Protein AF-0000000066634484 (afdb_homodimer)

Organism: Homo sapiens (NCBI:txid9606)

pLDDT: mean 89.87, std 11.33, range [45.22, 98.56]

Nearest PDB structures (foldseek):
  7vp4-assembly1_B  TM=8.657E-01  e=7.617E-01  Arabidopsis thaliana
  7vp4-assembly2_E  TM=8.369E-01  e=7.617E-01  Arabidopsis thaliana
  7vp5-assembly1_A  TM=8.203E-01  e=1.174E+00  Arabidopsis thaliana
  7vp4-assembly1_A  TM=8.283E-01  e=1.457E+00  Arabidopsis thaliana
  7vp4-assembly1_B  TM=8.654E-01  e=7.617E-01  Arabidopsis thaliana

Structure (mmCIF, N/CA/C/O backbone):
data_AF-0000000066634484-model_v1
#
loop_
_entity.id
_entity.type
_en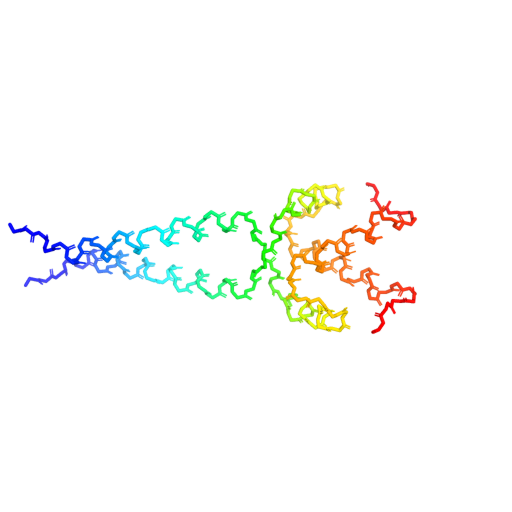tity.pdbx_description
1 polymer 'Zinc finger protein 692'
#
loop_
_atom_site.group_PDB
_atom_site.id
_atom_site.type_symbol
_atom_site.label_atom_id
_atom_site.label_alt_id
_atom_site.label_comp_id
_atom_site.label_asym_id
_atom_site.label_entity_id
_atom_site.label_seq_id
_atom_site.pdbx_PDB_ins_code
_atom_site.Cartn_x
_atom_site.Cartn_y
_atom_site.Cartn_z
_atom_site.occupancy
_atom_site.B_iso_or_equiv
_atom_site.auth_seq_id
_atom_site.auth_comp_id
_atom_site.auth_asym_id
_atom_site.auth_atom_id
_atom_site.pdbx_PDB_model_num
ATOM 1 N N . MET A 1 1 ? -5.004 34.656 27.094 1 45.22 1 MET A N 1
ATOM 2 C CA . MET A 1 1 ? -5.965 34.312 26.047 1 45.22 1 MET A CA 1
ATOM 3 C C . MET A 1 1 ? -6.336 32.844 26.109 1 45.22 1 MET A C 1
ATOM 5 O O . MET A 1 1 ? -5.473 31.984 25.984 1 45.22 1 MET A O 1
ATOM 9 N N . ALA A 1 2 ? -7.41 32.375 26.688 1 60 2 ALA A N 1
ATOM 10 C CA . ALA A 1 2 ? -7.902 31.031 26.922 1 60 2 ALA A CA 1
ATOM 11 C C . ALA A 1 2 ? -8.25 30.344 25.594 1 60 2 ALA A C 1
ATOM 13 O O . ALA A 1 2 ? -9.047 30.875 24.812 1 60 2 ALA A O 1
ATOM 14 N N . SER A 1 3 ? -7.273 29.797 24.969 1 65 3 SER A N 1
ATOM 15 C CA . SER A 1 3 ? -7.684 29.094 23.766 1 65 3 SER A CA 1
ATOM 16 C C . SER A 1 3 ? -9.023 28.391 23.969 1 65 3 SER A C 1
ATOM 18 O O . SER A 1 3 ? -9.242 27.75 25 1 65 3 SER A O 1
ATOM 20 N N . SER A 1 4 ? -10.141 28.953 23.547 1 71.44 4 SER A N 1
ATOM 21 C CA . SER A 1 4 ? -11.516 28.484 23.688 1 71.44 4 SER A CA 1
ATOM 22 C C . SER A 1 4 ? -11.586 26.969 23.594 1 71.44 4 SER A C 1
ATOM 24 O O . SER A 1 4 ? -10.859 26.359 22.797 1 71.44 4 SER A O 1
ATOM 26 N N . PRO A 1 5 ? -12.219 26.359 24.516 1 74.62 5 PRO A N 1
ATOM 27 C CA . PRO A 1 5 ? -12.367 24.906 24.656 1 74.62 5 PRO A CA 1
ATOM 28 C C . PRO A 1 5 ? -12.648 24.219 23.328 1 74.62 5 PRO A C 1
ATOM 30 O O . PRO A 1 5 ? -12.188 23.094 23.109 1 74.62 5 PRO A O 1
ATOM 33 N N . ALA A 1 6 ? -13.461 24.844 22.422 1 83.25 6 ALA A N 1
ATOM 34 C CA . ALA A 1 6 ? -13.844 24.219 21.156 1 83.25 6 ALA A CA 1
ATOM 35 C C . ALA A 1 6 ? -12.648 24.078 20.219 1 83.25 6 ALA A C 1
ATOM 37 O O . ALA A 1 6 ? -12.539 23.109 19.469 1 83.25 6 ALA A O 1
ATOM 38 N N . VAL A 1 7 ? -11.758 25.078 20.297 1 82 7 VAL A N 1
ATOM 39 C CA . VAL A 1 7 ? -10.586 25.062 19.422 1 82 7 VAL A CA 1
ATOM 40 C C . VAL A 1 7 ? -9.656 23.922 19.828 1 82 7 VAL A C 1
ATOM 42 O O . VAL A 1 7 ? -9.102 23.234 18.984 1 82 7 VAL A O 1
ATOM 45 N N . ASP A 1 8 ? -9.648 23.75 21.094 1 85.94 8 ASP A N 1
ATOM 46 C CA . ASP A 1 8 ? -8.758 22.734 21.625 1 85.94 8 ASP A CA 1
ATOM 47 C C . ASP A 1 8 ? -9.234 21.328 21.234 1 85.94 8 ASP A C 1
ATOM 49 O O . ASP A 1 8 ? -8.422 20.484 20.844 1 85.94 8 ASP A O 1
ATOM 53 N N . VAL A 1 9 ? -10.57 21.172 21.297 1 87.31 9 VAL A N 1
ATOM 54 C CA . VAL A 1 9 ? -11.125 19.875 20.969 1 87.31 9 VAL A CA 1
ATOM 55 C C . VAL A 1 9 ? -10.859 19.547 19.5 1 87.31 9 VAL A C 1
ATOM 57 O O . VAL A 1 9 ? -10.484 18.422 19.172 1 87.31 9 VAL A O 1
ATOM 60 N N . SER A 1 10 ? -11.078 20.516 18.688 1 86.75 10 SER A N 1
ATOM 61 C CA . SER A 1 10 ? -10.859 20.328 17.266 1 86.75 10 SER A CA 1
ATOM 62 C C . SER A 1 10 ? -9.398 20 16.969 1 86.75 10 SER A C 1
ATOM 64 O O . SER A 1 10 ? -9.102 19.125 16.141 1 86.75 10 SER A O 1
ATOM 66 N N . CYS A 1 11 ? -8.562 20.75 17.578 1 87.12 11 CYS A N 1
ATOM 67 C CA . CYS A 1 11 ? -7.137 20.531 17.406 1 87.12 11 CYS A CA 1
ATOM 68 C C . CYS A 1 11 ? -6.734 19.125 17.844 1 87.12 11 CYS A C 1
ATOM 70 O O . CYS A 1 11 ? -5.934 18.469 17.172 1 87.12 11 CYS A O 1
ATOM 72 N N . ARG A 1 12 ? -7.258 18.734 18.859 1 88.94 12 ARG A N 1
ATOM 73 C CA . ARG A 1 12 ? -6.934 17.422 19.391 1 88.94 12 ARG A CA 1
ATOM 74 C C . ARG A 1 12 ? -7.434 16.312 18.469 1 88.94 12 ARG A C 1
ATOM 76 O O . ARG A 1 12 ? -6.75 15.305 18.266 1 88.94 12 ARG A O 1
ATOM 83 N N . ARG A 1 13 ? -8.586 16.453 17.984 1 92.44 13 ARG A N 1
ATOM 84 C CA . ARG A 1 13 ? -9.141 15.477 17.062 1 92.44 13 ARG A CA 1
ATOM 85 C C . ARG A 1 13 ? -8.289 15.359 15.805 1 92.44 13 ARG A C 1
ATOM 87 O O . ARG A 1 13 ? -8.039 14.258 15.32 1 92.44 13 ARG A O 1
ATOM 94 N N . ARG A 1 14 ? -7.918 16.484 15.352 1 90.19 14 ARG A N 1
ATOM 95 C CA . ARG A 1 14 ? -7.066 16.5 14.164 1 90.19 14 ARG A CA 1
ATOM 96 C C . ARG A 1 14 ? -5.738 15.805 14.422 1 90.19 14 ARG A C 1
ATOM 98 O O . ARG A 1 14 ? -5.242 15.062 13.578 1 90.19 14 ARG A O 1
ATOM 105 N N . GLU A 1 15 ? -5.199 16.078 15.57 1 90.94 15 GLU A N 1
ATOM 106 C CA . GLU A 1 15 ? -3.924 15.461 15.938 1 90.94 15 GLU A CA 1
ATOM 107 C C . GLU A 1 15 ? -4.055 13.945 16.078 1 90.94 15 GLU A C 1
ATOM 109 O O . GLU A 1 15 ? -3.18 13.203 15.625 1 90.94 15 GLU A O 1
ATOM 114 N N . LYS A 1 16 ? -5.062 13.477 16.656 1 94.56 16 LYS A N 1
ATOM 115 C CA . LYS A 1 16 ? -5.312 12.047 16.797 1 94.56 16 LYS A CA 1
ATOM 116 C C . LYS A 1 16 ? -5.449 11.367 15.438 1 94.56 16 LYS A C 1
ATOM 118 O O . LYS A 1 16 ? -4.949 10.266 15.234 1 94.56 16 LYS A O 1
ATOM 123 N N . ARG A 1 17 ? -6.125 11.992 14.508 1 91.38 17 ARG A N 1
ATOM 124 C CA . ARG A 1 17 ? -6.285 11.461 13.156 1 91.38 17 ARG A CA 1
ATOM 125 C C . ARG A 1 17 ? -4.938 11.359 12.453 1 91.38 17 ARG A C 1
ATOM 127 O O . ARG A 1 17 ? -4.676 10.375 11.75 1 91.38 17 ARG A O 1
ATOM 134 N N . ARG A 1 18 ? -4.172 12.359 12.625 1 88.44 18 ARG A N 1
ATOM 135 C CA . ARG A 1 18 ? -2.842 12.375 12.023 1 88.44 18 ARG A CA 1
ATOM 136 C C . ARG A 1 18 ? -2.002 11.203 12.523 1 88.44 18 ARG A C 1
ATOM 138 O O . ARG A 1 18 ? -1.298 10.562 11.742 1 88.44 18 ARG A O 1
ATOM 145 N N . GLN A 1 19 ? -2.006 10.953 13.773 1 92.69 19 GLN A N 1
ATOM 146 C CA . GLN A 1 19 ? -1.257 9.852 14.375 1 92.69 19 GLN A CA 1
ATOM 147 C C . GLN A 1 19 ? -1.753 8.508 13.867 1 92.69 19 GLN A C 1
ATOM 149 O O . GLN A 1 19 ? -0.955 7.602 13.602 1 92.69 19 GLN A O 1
ATOM 154 N N . LEU A 1 20 ? -3.064 8.328 13.828 1 92 20 LEU A N 1
ATOM 155 C CA . LEU A 1 20 ? -3.658 7.098 13.305 1 92 20 LEU A CA 1
ATOM 156 C C . LEU A 1 20 ? -3.207 6.848 11.867 1 92 20 LEU A C 1
ATOM 158 O O . LEU A 1 20 ? -2.818 5.73 11.523 1 92 20 LEU A O 1
ATOM 162 N N . ASP A 1 21 ? -3.238 7.824 11.047 1 89.56 21 ASP A N 1
ATOM 163 C CA . ASP A 1 21 ? -2.812 7.707 9.656 1 89.56 21 ASP A CA 1
ATOM 164 C C . ASP A 1 21 ? -1.335 7.332 9.562 1 89.56 21 ASP A C 1
ATOM 166 O O . ASP A 1 21 ? -0.947 6.523 8.719 1 89.56 21 ASP A O 1
ATOM 170 N N . ALA A 1 22 ? -0.552 7.965 10.453 1 90.31 22 ALA A N 1
ATOM 171 C CA . ALA A 1 22 ? 0.877 7.668 10.477 1 90.31 22 ALA A CA 1
ATOM 172 C C . ALA A 1 22 ? 1.125 6.199 10.812 1 90.31 22 ALA A C 1
ATOM 174 O O . ALA A 1 22 ? 2.033 5.574 10.258 1 90.31 22 ALA A O 1
ATOM 175 N N . ARG A 1 23 ? 0.386 5.672 11.703 1 91.75 23 ARG A N 1
ATOM 176 C CA . ARG A 1 23 ? 0.518 4.273 12.102 1 91.75 23 ARG A CA 1
ATOM 177 C C . ARG A 1 23 ? 0.07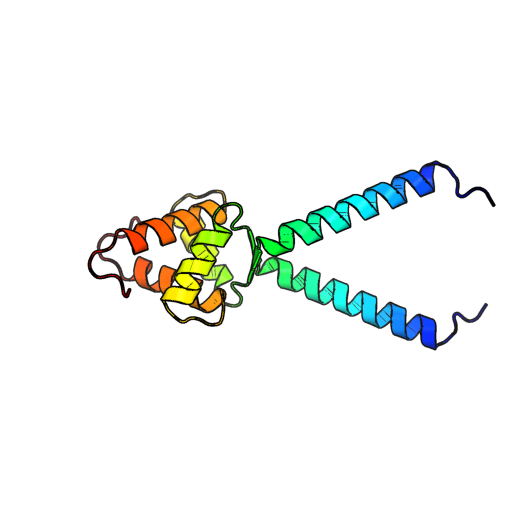6 3.346 10.969 1 91.75 23 ARG A C 1
ATOM 179 O O . ARG A 1 23 ? 0.71 2.318 10.727 1 91.75 23 ARG A O 1
ATOM 186 N N . ARG A 1 24 ? -0.931 3.703 10.328 1 92.38 24 ARG A N 1
ATOM 187 C CA . ARG A 1 24 ? -1.471 2.867 9.258 1 92.38 24 ARG A CA 1
ATOM 188 C C . ARG A 1 24 ? -0.522 2.822 8.062 1 92.38 24 ARG A C 1
ATOM 190 O O . ARG A 1 24 ? -0.478 1.827 7.34 1 92.38 24 ARG A O 1
ATOM 197 N N . SER A 1 25 ? 0.271 3.963 7.945 1 93.5 25 SER A N 1
ATOM 198 C CA . SER A 1 25 ? 1.211 4.055 6.832 1 93.5 25 SER A CA 1
ATOM 199 C C . SER A 1 25 ? 2.209 2.902 6.855 1 93.5 25 SER A C 1
ATOM 201 O O . SER A 1 25 ? 2.705 2.48 5.809 1 93.5 25 SER A O 1
ATOM 203 N N . LYS A 1 26 ? 2.473 2.361 8 1 93.56 26 LYS A N 1
ATOM 204 C CA . LYS A 1 26 ? 3.449 1.288 8.156 1 93.56 26 LYS A CA 1
ATOM 205 C C . LYS A 1 26 ? 2.941 -0.012 7.543 1 93.56 26 LYS A C 1
ATOM 207 O O . LYS A 1 26 ? 3.73 -0.906 7.227 1 93.56 26 LYS A O 1
ATOM 212 N N . CYS A 1 27 ? 1.734 -0.067 7.426 1 96.69 27 CYS A N 1
ATOM 213 C CA . CYS A 1 27 ? 1.131 -1.28 6.887 1 96.69 27 CYS A CA 1
ATOM 214 C C . CYS A 1 27 ? 0.659 -1.064 5.453 1 96.69 27 CYS A C 1
ATOM 216 O O . CYS A 1 27 ? -0.048 -1.905 4.895 1 96.69 27 CYS A O 1
ATOM 218 N N . ARG A 1 28 ? 1.021 -0.001 4.914 1 97.38 28 ARG A N 1
ATOM 219 C CA . ARG A 1 28 ? 0.667 0.292 3.529 1 97.38 28 ARG A CA 1
ATOM 220 C C . ARG A 1 28 ? 1.884 0.173 2.617 1 97.38 28 ARG A C 1
ATOM 222 O O . ARG A 1 28 ? 3.004 0.485 3.023 1 97.38 28 ARG A O 1
ATOM 229 N N . ILE A 1 29 ? 1.681 -0.255 1.389 1 98.12 29 ILE A N 1
ATOM 230 C CA . ILE A 1 29 ? 2.754 -0.372 0.407 1 98.12 29 ILE A CA 1
ATOM 231 C C . ILE A 1 29 ? 2.379 0.391 -0.861 1 98.12 29 ILE A C 1
ATOM 233 O O . ILE A 1 29 ? 1.197 0.516 -1.191 1 98.12 29 ILE A O 1
ATOM 237 N N . ARG A 1 30 ? 3.459 0.948 -1.496 1 97.31 30 ARG A N 1
ATOM 238 C CA . ARG A 1 30 ? 3.266 1.645 -2.764 1 97.31 30 ARG A CA 1
ATOM 239 C C . ARG A 1 30 ? 3.295 0.668 -3.936 1 97.31 30 ARG A C 1
ATOM 241 O O . ARG A 1 30 ? 4.262 -0.08 -4.102 1 97.31 30 ARG A O 1
ATOM 248 N N . LEU A 1 31 ? 2.227 0.699 -4.715 1 98.06 31 LEU A N 1
ATOM 249 C CA . LEU A 1 31 ? 2.158 -0.139 -5.91 1 98.06 31 LEU A CA 1
ATOM 250 C C . LEU A 1 31 ? 2.6 0.638 -7.145 1 98.06 31 LEU A C 1
ATOM 252 O O . LEU A 1 31 ? 2.965 0.042 -8.164 1 98.06 31 LEU A O 1
ATOM 256 N N . GLY A 1 32 ? 2.512 1.95 -7.004 1 94.38 32 GLY A N 1
ATOM 257 C CA . GLY A 1 32 ? 2.936 2.779 -8.125 1 94.38 32 GLY A CA 1
ATOM 258 C C . GLY A 1 32 ? 2.115 2.553 -9.375 1 94.38 32 GLY A C 1
ATOM 259 O O . GLY A 1 32 ? 0.884 2.594 -9.336 1 94.38 32 GLY A O 1
ATOM 260 N N . GLY A 1 33 ? 2.85 2.232 -10.438 1 95.75 33 GLY A N 1
ATOM 261 C CA . GLY A 1 33 ? 2.213 2.084 -11.734 1 95.75 33 GLY A CA 1
ATOM 262 C C . GLY A 1 33 ? 1.402 0.809 -11.859 1 95.75 33 GLY A C 1
ATOM 263 O O . GLY A 1 33 ? 0.665 0.628 -12.828 1 95.75 33 GLY A O 1
ATOM 264 N N . HIS A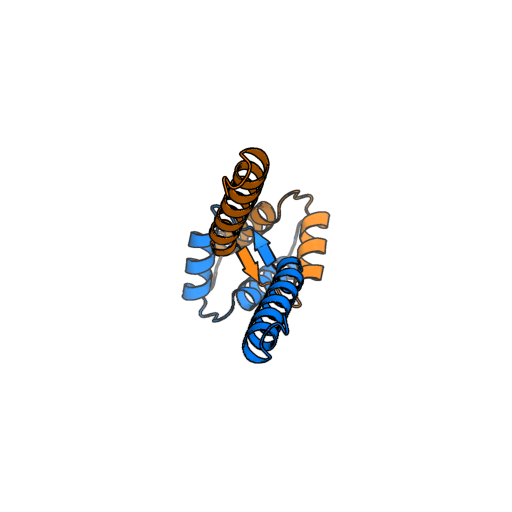 1 34 ? 1.413 0.015 -10.844 1 98.06 34 HIS A N 1
ATOM 265 C CA . HIS A 1 34 ? 0.731 -1.272 -10.922 1 98.06 34 HIS A CA 1
ATOM 266 C C . HIS A 1 34 ? -0.624 -1.223 -10.219 1 98.06 34 HIS A C 1
ATOM 268 O O . HIS A 1 34 ? -1.345 -2.221 -10.188 1 98.06 34 HIS A O 1
ATOM 274 N N . MET A 1 35 ? -1.026 -0.083 -9.719 1 98 35 MET A N 1
ATOM 275 C CA . MET A 1 35 ? -2.246 0.075 -8.938 1 98 35 MET A CA 1
ATOM 276 C C . MET A 1 35 ? -3.479 -0.267 -9.766 1 98 35 MET A C 1
ATOM 278 O O . MET A 1 35 ? -4.387 -0.951 -9.289 1 98 35 MET A O 1
ATOM 282 N N . GLU A 1 36 ? -3.438 0.247 -10.945 1 97.81 36 GLU A N 1
ATOM 283 C CA . GLU A 1 36 ? -4.594 0.012 -11.805 1 97.81 36 GLU A CA 1
ATOM 284 C C . GLU A 1 36 ? -4.789 -1.478 -12.07 1 97.81 36 GLU A C 1
ATOM 286 O O . GLU A 1 36 ? -5.898 -1.997 -11.93 1 97.81 36 GLU A O 1
ATOM 291 N N . GLN A 1 37 ? -3.76 -2.182 -12.492 1 97.69 37 GLN A N 1
ATOM 292 C CA . GLN A 1 37 ? -3.84 -3.617 -12.734 1 97.69 37 GLN A CA 1
ATOM 293 C C . GLN A 1 37 ? -4.23 -4.371 -11.469 1 97.69 37 GLN A C 1
ATOM 295 O O . GLN A 1 37 ? -4.98 -5.348 -11.531 1 97.69 37 GLN A O 1
ATOM 300 N N . TRP A 1 38 ? -3.693 -3.996 -10.422 1 98.19 38 TRP A N 1
ATOM 301 C CA . TRP A 1 38 ? -4.016 -4.586 -9.125 1 98.19 38 TRP A CA 1
ATOM 302 C C . TRP A 1 38 ? -5.504 -4.473 -8.828 1 98.19 38 TRP A C 1
ATOM 304 O O . TRP A 1 38 ? -6.141 -5.445 -8.414 1 98.19 38 TRP A O 1
ATOM 314 N N . CYS A 1 39 ? -6.047 -3.301 -9.047 1 98.19 39 CYS A N 1
ATOM 315 C CA . CYS A 1 39 ? -7.461 -3.062 -8.789 1 98.19 39 CYS A CA 1
ATOM 316 C C . CYS A 1 39 ? -8.336 -3.873 -9.742 1 98.19 39 CYS A C 1
ATOM 318 O O . CYS A 1 39 ? -9.375 -4.398 -9.336 1 98.19 39 CYS A O 1
ATOM 320 N N . LEU A 1 40 ? -7.941 -3.951 -10.93 1 97.31 40 LEU A N 1
ATOM 321 C CA . LEU A 1 40 ? -8.688 -4.738 -11.906 1 97.31 40 LEU A CA 1
ATOM 322 C C . LEU A 1 40 ? -8.734 -6.207 -11.5 1 97.31 40 LEU A C 1
ATOM 324 O O . LEU A 1 40 ? -9.789 -6.84 -11.578 1 97.31 40 LEU A O 1
ATOM 328 N N . LEU A 1 41 ? -7.617 -6.723 -11.07 1 96.81 41 LEU A N 1
ATOM 329 C CA . LEU A 1 41 ? -7.59 -8.117 -10.648 1 96.81 41 LEU A CA 1
ATOM 330 C C . LEU A 1 41 ? -8.422 -8.32 -9.391 1 96.81 41 LEU A C 1
ATOM 332 O O . LEU A 1 41 ? -9.125 -9.328 -9.258 1 96.81 41 LEU A O 1
ATOM 336 N N . LYS A 1 42 ? -8.312 -7.359 -8.484 1 98 42 LYS A N 1
ATOM 337 C CA . LYS A 1 42 ? -9.102 -7.418 -7.258 1 98 42 LYS A CA 1
ATOM 338 C C . LYS A 1 42 ? -10.594 -7.527 -7.57 1 98 42 LYS A C 1
ATOM 340 O O . LYS A 1 42 ? -11.297 -8.344 -6.977 1 98 42 LYS A O 1
ATOM 345 N N . GLU A 1 43 ? -11.023 -6.711 -8.492 1 97.56 43 GLU A N 1
ATOM 346 C CA . GLU A 1 43 ? -12.438 -6.699 -8.867 1 97.56 43 GLU A CA 1
ATOM 347 C C . GLU A 1 43 ? -12.82 -7.98 -9.602 1 97.56 43 GLU A C 1
ATOM 349 O O . GLU A 1 43 ? -13.891 -8.547 -9.344 1 97.56 43 GLU A O 1
ATOM 354 N N . ARG A 1 44 ? -11.984 -8.398 -10.445 1 95.69 44 ARG A N 1
ATOM 355 C CA . ARG A 1 44 ? -12.25 -9.602 -11.227 1 95.69 44 ARG A CA 1
ATOM 356 C C . ARG A 1 44 ? -12.383 -10.828 -10.32 1 95.69 44 ARG A C 1
ATOM 358 O O . ARG A 1 44 ? -13.18 -11.727 -10.594 1 95.69 44 ARG A O 1
ATOM 365 N N . LEU A 1 45 ? -11.594 -10.906 -9.297 1 96.31 45 LEU A N 1
ATOM 366 C CA . LEU A 1 45 ? -11.594 -12.055 -8.406 1 96.31 45 LEU A CA 1
ATOM 367 C C . LEU A 1 45 ? -12.641 -11.891 -7.305 1 96.31 45 LEU A C 1
ATOM 369 O O . LEU A 1 45 ? -12.875 -12.82 -6.523 1 96.31 45 LEU A O 1
ATOM 373 N N . GLY A 1 46 ? -13.172 -10.688 -7.133 1 96.56 46 GLY A N 1
ATOM 374 C CA . GLY A 1 46 ? -14.312 -10.461 -6.258 1 96.56 46 GLY A CA 1
ATOM 375 C C . GLY A 1 46 ? -13.914 -10.094 -4.84 1 96.56 46 GLY A C 1
ATOM 376 O O . GLY A 1 46 ? -14.672 -10.32 -3.896 1 96.56 46 GLY A O 1
ATOM 377 N N . PHE A 1 47 ? -12.758 -9.617 -4.625 1 97.75 47 PHE A N 1
ATOM 378 C CA . PHE A 1 47 ? -12.32 -9.219 -3.291 1 97.75 47 PHE A CA 1
ATOM 379 C C . PHE A 1 47 ? -12.773 -7.801 -2.973 1 97.75 47 PHE A C 1
ATOM 381 O O . PHE A 1 47 ? -12.75 -6.93 -3.842 1 97.75 47 PHE A O 1
ATOM 388 N N . SER A 1 48 ? -13.094 -7.605 -1.743 1 98 48 SER A N 1
ATOM 389 C CA . SER A 1 48 ? -13.469 -6.266 -1.3 1 98 48 SER A CA 1
ATOM 390 C C . SER A 1 48 ? -12.25 -5.477 -0.834 1 98 48 SER A C 1
ATOM 392 O O . SER A 1 48 ? -12.148 -4.273 -1.089 1 98 48 SER A O 1
ATOM 394 N N . LEU A 1 49 ? -11.352 -6.145 -0.248 1 97.75 49 LEU A N 1
ATOM 395 C CA . LEU A 1 49 ? -10.219 -5.473 0.376 1 97.75 49 LEU A CA 1
ATOM 396 C C . LEU A 1 49 ? -8.93 -5.754 -0.392 1 97.75 49 LEU A C 1
ATOM 398 O O . LEU A 1 49 ? -8.719 -6.875 -0.865 1 97.75 49 LEU A O 1
ATOM 402 N N . HIS A 1 50 ? -8.125 -4.746 -0.398 1 98.25 50 HIS A N 1
ATOM 403 C CA . HIS A 1 50 ? -6.805 -4.914 -1 1 98.25 50 HIS A CA 1
ATOM 404 C C . HIS A 1 50 ? -6.004 -5.996 -0.281 1 98.25 50 HIS A C 1
ATOM 406 O O . HIS A 1 50 ? -5.246 -6.734 -0.913 1 98.25 50 HIS A O 1
ATOM 412 N N . SER A 1 51 ? -6.102 -6.105 1.011 1 98.44 51 SER A N 1
ATOM 413 C CA . SER A 1 51 ? -5.371 -7.082 1.812 1 98.44 51 SER A CA 1
ATOM 414 C C . SER A 1 51 ? -5.789 -8.508 1.46 1 98.44 51 SER A C 1
ATOM 416 O O . SER A 1 51 ? -4.98 -9.43 1.529 1 98.44 51 SER A O 1
ATOM 418 N N . GLN A 1 52 ? -7.008 -8.672 1.043 1 98.31 52 GLN A N 1
ATOM 419 C CA . GLN A 1 52 ? -7.492 -9.992 0.646 1 98.31 52 GLN A CA 1
ATOM 420 C C . GLN A 1 52 ? -6.812 -10.461 -0.636 1 98.31 52 GLN A C 1
ATOM 422 O O . GLN A 1 52 ? -6.41 -11.617 -0.742 1 98.31 52 GLN A O 1
ATOM 427 N N . LEU A 1 53 ? -6.68 -9.602 -1.608 1 98.19 53 LEU A N 1
ATOM 428 C CA . LEU A 1 53 ? -5.965 -9.961 -2.828 1 98.19 53 LEU A CA 1
ATOM 429 C C . LEU A 1 53 ? -4.504 -10.273 -2.529 1 98.19 53 LEU A C 1
ATOM 431 O O . LEU A 1 53 ? -3.949 -11.242 -3.059 1 98.19 53 LEU A O 1
ATOM 435 N N . ALA A 1 54 ? -3.922 -9.445 -1.702 1 98.56 54 ALA A N 1
ATOM 436 C CA . ALA A 1 54 ? -2.521 -9.656 -1.342 1 98.56 54 ALA A CA 1
ATOM 437 C C . ALA A 1 54 ? -2.312 -11.031 -0.724 1 98.56 54 ALA A C 1
ATOM 439 O O . ALA A 1 54 ? -1.38 -11.75 -1.095 1 98.56 54 ALA A O 1
ATOM 440 N N . LYS A 1 55 ? -3.152 -11.344 0.212 1 97.88 55 LYS A N 1
ATOM 441 C CA . LYS A 1 55 ? -3.076 -12.656 0.85 1 97.88 55 LYS A CA 1
ATOM 442 C C . LYS A 1 55 ? -3.266 -13.773 -0.171 1 97.88 55 LYS A C 1
ATOM 444 O O . LYS A 1 55 ? -2.545 -14.773 -0.145 1 97.88 55 LYS A O 1
ATOM 449 N N . PHE A 1 56 ? -4.246 -13.625 -1.014 1 97.38 56 PHE A N 1
ATOM 450 C CA . PHE A 1 56 ? -4.559 -14.617 -2.037 1 97.38 56 PHE A CA 1
ATOM 451 C C . PHE A 1 56 ? -3.352 -14.867 -2.936 1 97.38 56 PHE A C 1
ATOM 453 O O . PHE A 1 56 ? -2.998 -16.016 -3.205 1 97.38 56 PHE A O 1
ATOM 460 N N . LEU A 1 57 ? -2.68 -13.805 -3.383 1 96.31 57 LEU A N 1
ATOM 461 C CA . LEU A 1 57 ? -1.514 -13.93 -4.25 1 96.31 57 LEU A CA 1
ATOM 462 C C . LEU A 1 57 ? -0.345 -14.562 -3.504 1 96.31 57 LEU A C 1
ATOM 464 O O . LEU A 1 57 ? 0.359 -15.414 -4.051 1 96.31 57 LEU A O 1
ATOM 468 N N . LEU A 1 58 ? -0.169 -14.164 -2.25 1 96 58 LEU A N 1
ATOM 469 C CA . LEU A 1 58 ? 0.878 -14.727 -1.407 1 96 58 LEU A CA 1
ATOM 470 C C . LEU A 1 58 ? 0.664 -16.219 -1.205 1 96 58 LEU A C 1
ATOM 472 O O . LEU A 1 58 ? 1.587 -17.016 -1.394 1 96 58 LEU A O 1
ATOM 476 N N . ASP A 1 59 ? -0.55 -16.516 -0.879 1 94.44 59 ASP A N 1
ATOM 477 C CA . ASP A 1 59 ? -0.874 -17.922 -0.616 1 94.44 59 ASP A CA 1
ATOM 478 C C . ASP A 1 59 ? -0.676 -18.766 -1.866 1 94.44 59 ASP A C 1
ATOM 480 O O . ASP A 1 59 ? -0.135 -19.875 -1.79 1 94.44 59 ASP A O 1
ATOM 484 N N . ARG A 1 60 ? -1.143 -18.266 -2.945 1 91.81 60 ARG A N 1
ATOM 485 C CA . ARG A 1 60 ? -1.014 -19.016 -4.191 1 91.81 60 ARG A CA 1
ATOM 486 C C . ARG A 1 60 ? 0.452 -19.234 -4.551 1 91.81 60 ARG A C 1
ATOM 488 O O . ARG A 1 60 ? 0.841 -20.328 -4.957 1 91.81 60 ARG A O 1
ATOM 495 N N . PHE A 1 61 ? 1.212 -18.219 -4.348 1 92.62 61 PHE A N 1
ATOM 496 C CA . PHE A 1 61 ? 2.627 -18.328 -4.684 1 92.62 61 PHE A CA 1
ATOM 497 C C . PHE A 1 61 ? 3.324 -19.344 -3.781 1 92.62 61 PHE A C 1
ATOM 499 O O . PHE A 1 61 ? 4.121 -20.156 -4.25 1 92.62 61 PHE A O 1
ATOM 506 N N . LEU A 1 62 ? 3.043 -19.266 -2.529 1 90.44 62 LEU A N 1
ATOM 507 C CA . LEU A 1 62 ? 3.732 -20.078 -1.537 1 90.44 62 LEU A CA 1
ATOM 508 C C . LEU A 1 62 ? 3.318 -21.547 -1.657 1 90.44 62 LEU A C 1
ATOM 510 O O . LEU A 1 62 ? 4.039 -22.438 -1.208 1 90.44 62 LEU A O 1
ATOM 514 N N . THR A 1 63 ? 2.143 -21.688 -2.318 1 89.06 63 THR A N 1
ATOM 515 C CA . THR A 1 63 ? 1.666 -23.062 -2.494 1 89.06 63 THR A CA 1
ATOM 516 C C . THR A 1 63 ? 2.109 -23.609 -3.844 1 89.06 63 THR A C 1
ATOM 518 O O . THR A 1 63 ? 1.997 -24.812 -4.094 1 89.06 63 THR A O 1
ATOM 521 N N . LEU A 1 64 ? 2.551 -22.766 -4.77 1 84.88 64 LEU A N 1
ATOM 522 C CA . LEU A 1 64 ? 3.002 -23.203 -6.086 1 84.88 64 LEU A CA 1
ATOM 523 C C . LEU A 1 64 ? 4.234 -24.094 -5.965 1 84.88 64 LEU A C 1
ATOM 525 O O . LEU A 1 64 ? 5.152 -23.781 -5.199 1 84.88 64 LEU A O 1
ATOM 529 N N . PRO A 1 65 ? 4.098 -25.172 -6.75 1 77.44 65 PRO A N 1
ATOM 530 C CA . PRO A 1 65 ? 5.32 -25.984 -6.824 1 77.44 65 PRO A CA 1
ATOM 531 C C . PRO A 1 65 ? 6.469 -25.25 -7.516 1 77.44 65 PRO A C 1
ATOM 533 O O . PRO A 1 65 ? 6.246 -24.5 -8.469 1 77.44 65 PRO A O 1
ATOM 536 N N . GLY A 1 66 ? 7.645 -25.312 -6.93 1 69.19 66 GLY A N 1
ATOM 537 C CA . GLY A 1 66 ? 8.812 -24.734 -7.578 1 69.19 66 GLY A CA 1
ATOM 538 C C . GLY A 1 66 ? 9 -23.266 -7.293 1 69.19 66 GLY A C 1
ATOM 539 O O . GLY A 1 66 ? 9.57 -22.531 -8.109 1 69.19 66 GLY A O 1
ATOM 540 N N . ARG A 1 67 ? 8.43 -22.859 -6.418 1 68.19 67 ARG A N 1
ATOM 541 C CA . ARG A 1 67 ? 8.617 -21.438 -6.105 1 68.19 67 ARG A CA 1
ATOM 542 C C . ARG A 1 67 ? 10.078 -21.141 -5.812 1 68.19 67 ARG A C 1
ATOM 544 O O . ARG A 1 67 ? 10.812 -22 -5.336 1 68.19 67 ARG A O 1
ATOM 551 N N . PRO A 1 68 ? 10.461 -19.953 -6.504 1 62.66 68 PRO A N 1
ATOM 552 C CA . PRO A 1 68 ? 11.844 -19.594 -6.188 1 62.66 68 PRO A CA 1
ATOM 553 C C . PRO A 1 68 ? 12.07 -19.391 -4.688 1 62.66 68 PRO A C 1
ATOM 555 O O . PRO A 1 68 ? 11.195 -18.875 -3.99 1 62.66 68 PRO A O 1
ATOM 558 N N . VAL A 1 69 ? 12.922 -20.188 -4.035 1 57.09 69 VAL A N 1
ATOM 559 C CA . VAL A 1 69 ? 13.289 -20.047 -2.629 1 57.09 69 VAL A CA 1
ATOM 560 C C . VAL A 1 69 ? 14.266 -18.891 -2.457 1 57.09 69 VAL A C 1
ATOM 562 O O . VAL A 1 69 ? 15.047 -18.594 -3.361 1 57.09 69 VAL A O 1
ATOM 565 N N . MET B 1 1 ? 1.37 43 10.32 1 46.72 1 MET B N 1
ATOM 566 C CA . MET B 1 1 ? 2.43 42.094 10.711 1 46.72 1 MET B CA 1
ATOM 567 C C . MET B 1 1 ? 2.881 41.25 9.523 1 46.72 1 MET B C 1
ATOM 569 O O . MET B 1 1 ? 2.082 40.5 8.938 1 46.72 1 MET B O 1
ATOM 573 N N . ALA B 1 2 ? 3.912 41.531 8.789 1 60.97 2 ALA B N 1
ATOM 574 C CA . ALA B 1 2 ? 4.461 40.875 7.602 1 60.97 2 ALA B CA 1
ATOM 575 C C . ALA B 1 2 ? 4.957 39.469 7.918 1 60.97 2 ALA B C 1
ATOM 577 O O . ALA B 1 2 ? 5.777 39.281 8.82 1 60.97 2 ALA B O 1
ATOM 578 N N . SER B 1 3 ? 4.055 38.531 7.883 1 65.31 3 SER B N 1
ATOM 579 C CA . SER B 1 3 ? 4.594 37.188 8.102 1 65.31 3 SER B CA 1
ATOM 580 C C . SER B 1 3 ? 5.969 37.031 7.453 1 65.31 3 SER B C 1
ATOM 582 O O . SER B 1 3 ? 6.172 37.469 6.312 1 65.31 3 SER B O 1
ATOM 584 N N . SER B 1 4 ? 7.07 37.156 8.195 1 72 4 SER B N 1
ATOM 585 C CA . SER B 1 4 ? 8.461 37.125 7.754 1 72 4 SER B CA 1
ATOM 586 C C . SER B 1 4 ? 8.641 36.094 6.633 1 72 4 SER B C 1
ATOM 588 O O . SER B 1 4 ? 8 35.031 6.633 1 72 4 SER B O 1
ATOM 590 N N . PRO B 1 5 ? 9.289 36.5 5.609 1 74.81 5 PRO B N 1
ATOM 591 C CA . PRO B 1 5 ? 9.523 35.719 4.395 1 74.81 5 PRO B CA 1
ATOM 592 C C . PRO B 1 5 ? 9.922 34.281 4.695 1 74.81 5 PRO B C 1
ATOM 594 O O . PRO B 1 5 ? 9.547 33.344 3.953 1 74.81 5 PRO B O 1
ATOM 597 N N . ALA B 1 6 ? 10.742 34 5.766 1 83.5 6 ALA B N 1
ATOM 598 C CA . ALA B 1 6 ? 11.234 32.656 6.086 1 83.5 6 ALA B CA 1
ATOM 599 C C . ALA B 1 6 ? 10.094 31.766 6.547 1 83.5 6 ALA B C 1
ATOM 601 O O . ALA B 1 6 ? 10.094 30.562 6.258 1 83.5 6 ALA B O 1
ATOM 602 N N . VAL B 1 7 ? 9.133 32.344 7.266 1 82.56 7 VAL B N 1
ATOM 603 C CA . VAL B 1 7 ? 8.008 31.578 7.777 1 82.56 7 VAL B CA 1
ATOM 604 C C . VAL B 1 7 ? 7.133 31.109 6.621 1 82.56 7 VAL B C 1
ATOM 606 O O . VAL B 1 7 ? 6.672 29.969 6.605 1 82.56 7 VAL B O 1
ATOM 609 N N . ASP B 1 8 ? 7.074 32 5.699 1 86.06 8 ASP B N 1
ATOM 610 C CA . ASP B 1 8 ? 6.227 31.703 4.547 1 86.06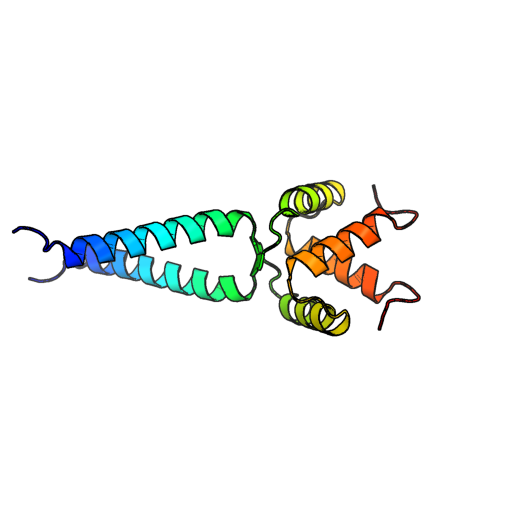 8 ASP B CA 1
ATOM 611 C C . ASP B 1 8 ? 6.809 30.562 3.719 1 86.06 8 ASP B C 1
ATOM 613 O O . ASP B 1 8 ? 6.078 29.656 3.299 1 86.06 8 ASP B O 1
ATOM 617 N N . VAL B 1 9 ? 8.164 30.625 3.594 1 87.31 9 VAL B N 1
ATOM 618 C CA . VAL B 1 9 ? 8.828 29.594 2.795 1 87.31 9 VAL B CA 1
ATOM 619 C C . VAL B 1 9 ? 8.664 28.234 3.461 1 87.31 9 VAL B C 1
ATOM 621 O O . VAL B 1 9 ? 8.383 27.234 2.789 1 87.31 9 VAL B O 1
ATOM 624 N N . SER B 1 10 ? 8.844 28.234 4.73 1 86.75 10 SER B N 1
ATOM 625 C CA . SER B 1 10 ? 8.711 26.984 5.484 1 86.75 10 SER B CA 1
ATOM 626 C C . SER B 1 10 ? 7.289 26.438 5.387 1 86.75 10 SER B C 1
ATOM 628 O O . SER B 1 10 ? 7.102 25.219 5.234 1 86.75 10 SER B O 1
ATOM 630 N N . CYS B 1 11 ? 6.391 27.312 5.555 1 87.25 11 CYS B N 1
ATOM 631 C CA . CYS B 1 11 ? 4.988 26.906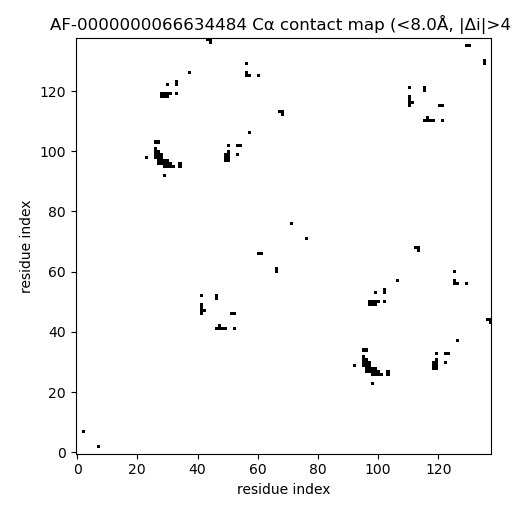 5.477 1 87.25 11 CYS B CA 1
ATOM 632 C C . CYS B 1 11 ? 4.656 26.328 4.105 1 87.25 11 CYS B C 1
ATOM 634 O O . CYS B 1 11 ? 3.943 25.328 4.004 1 87.25 11 CYS B O 1
ATOM 636 N N . ARG B 1 12 ? 5.145 26.922 3.156 1 89.12 12 ARG B N 1
ATOM 637 C CA . ARG B 1 12 ? 4.879 26.484 1.791 1 89.12 12 ARG B CA 1
ATOM 638 C C . ARG B 1 12 ? 5.496 25.109 1.528 1 89.12 12 ARG B C 1
ATOM 640 O O . ARG B 1 12 ? 4.895 24.266 0.853 1 89.12 12 ARG B O 1
ATOM 647 N N . ARG B 1 13 ? 6.656 24.938 1.978 1 92.44 13 ARG B N 1
ATOM 648 C CA . ARG B 1 13 ? 7.328 23.641 1.812 1 92.44 13 ARG B CA 1
ATOM 649 C C . ARG B 1 13 ? 6.547 22.531 2.496 1 92.44 13 ARG B C 1
ATOM 651 O O . ARG B 1 13 ? 6.395 21.438 1.938 1 92.44 13 ARG B O 1
ATOM 658 N N . ARG B 1 14 ? 6.125 22.844 3.652 1 90.25 14 ARG B N 1
ATOM 659 C CA . ARG B 1 14 ? 5.34 21.859 4.402 1 90.25 14 ARG B CA 1
ATOM 660 C C . ARG B 1 14 ? 4.047 21.516 3.672 1 90.25 14 ARG B C 1
ATOM 662 O O . ARG B 1 14 ? 3.648 20.359 3.617 1 90.25 14 ARG B O 1
ATOM 669 N N . GLU B 1 15 ? 3.441 22.531 3.15 1 90.88 15 GLU B N 1
ATOM 670 C CA . GLU B 1 15 ? 2.193 22.328 2.422 1 90.88 15 GLU B CA 1
ATOM 671 C C . GLU B 1 15 ? 2.416 21.484 1.167 1 90.88 15 GLU B C 1
ATOM 673 O O . GLU B 1 15 ? 1.615 20.609 0.856 1 90.88 15 GLU B O 1
ATOM 678 N N . LYS B 1 16 ? 3.426 21.719 0.446 1 94.75 16 LYS B N 1
ATOM 679 C CA . LYS B 1 16 ? 3.76 20.953 -0.75 1 94.75 16 LYS B CA 1
ATOM 680 C C . LYS B 1 16 ? 4.012 19.5 -0.41 1 94.75 16 LYS B C 1
ATOM 682 O O . LYS B 1 16 ? 3.594 18.594 -1.146 1 94.75 16 LYS B O 1
ATOM 687 N N . ARG B 1 17 ? 4.676 19.234 0.669 1 91.62 17 ARG B N 1
ATOM 688 C CA . ARG B 1 17 ? 4.938 17.859 1.111 1 91.62 17 ARG B CA 1
ATOM 689 C C . ARG B 1 17 ? 3.643 17.141 1.451 1 91.62 17 ARG B C 1
ATOM 691 O O . ARG B 1 17 ? 3.48 15.961 1.122 1 91.62 17 ARG B O 1
ATOM 698 N N . ARG B 1 18 ? 2.809 17.828 2.096 1 88.62 18 ARG B N 1
ATOM 699 C CA . ARG B 1 18 ? 1.515 17.266 2.463 1 88.62 18 ARG B CA 1
ATOM 700 C C . ARG B 1 18 ? 0.728 16.844 1.224 1 88.62 18 ARG B C 1
ATOM 702 O O . ARG B 1 18 ? 0.109 15.781 1.203 1 88.62 18 ARG B O 1
ATOM 709 N N . GLN B 1 19 ? 0.676 17.656 0.233 1 92.75 19 GLN B N 1
ATOM 710 C CA . GLN B 1 19 ? -0.027 17.375 -1.014 1 92.75 19 GLN B CA 1
ATOM 711 C C . GLN B 1 19 ? 0.583 16.172 -1.725 1 92.75 19 GLN B C 1
ATOM 713 O O . GLN B 1 19 ? -0.139 15.336 -2.273 1 92.75 19 GLN B O 1
ATOM 718 N N . LEU B 1 20 ? 1.908 16.125 -1.803 1 92.12 20 LEU B N 1
ATOM 719 C CA . LEU B 1 20 ? 2.607 15 -2.412 1 92.12 20 LEU B CA 1
ATOM 720 C C . LEU B 1 20 ? 2.252 13.695 -1.709 1 92.12 20 LEU B C 1
ATOM 722 O O . LEU B 1 20 ? 1.957 12.695 -2.363 1 92.12 20 LEU B O 1
ATOM 726 N N . ASP B 1 21 ? 2.254 13.664 -0.44 1 89.75 21 ASP B N 1
ATOM 727 C CA . ASP B 1 21 ? 1.907 12.484 0.336 1 89.75 21 ASP B CA 1
ATOM 728 C C . ASP B 1 21 ? 0.465 12.055 0.073 1 89.75 21 ASP B C 1
ATOM 730 O O . ASP B 1 21 ? 0.174 10.859 -0.03 1 89.75 21 ASP B O 1
ATOM 734 N N . ALA B 1 22 ? -0.399 13.07 -0.011 1 90.44 22 ALA B N 1
ATOM 735 C CA . ALA B 1 22 ? -1.805 12.789 -0.29 1 90.44 22 ALA B CA 1
ATOM 736 C C . ALA B 1 22 ? -1.969 12.109 -1.646 1 90.44 22 ALA B C 1
ATOM 738 O O . ALA B 1 22 ? -2.803 11.211 -1.801 1 90.44 22 ALA B O 1
ATOM 739 N N . ARG B 1 23 ? -1.259 12.531 -2.609 1 91.81 23 ARG B N 1
ATOM 740 C CA . ARG B 1 23 ? -1.313 11.945 -3.945 1 91.81 23 ARG B CA 1
ATOM 741 C C . ARG B 1 23 ? -0.749 10.523 -3.945 1 91.81 23 ARG B C 1
ATOM 743 O O . ARG B 1 23 ? -1.294 9.633 -4.602 1 91.81 23 ARG B O 1
ATOM 750 N N . ARG B 1 24 ? 0.266 10.344 -3.238 1 92.5 24 ARG B N 1
ATOM 751 C CA . ARG B 1 24 ? 0.917 9.039 -3.199 1 92.5 24 ARG B CA 1
ATOM 752 C C . ARG B 1 24 ? 0.034 8.008 -2.506 1 92.5 24 ARG B C 1
ATOM 754 O O . ARG B 1 24 ? 0.092 6.816 -2.824 1 92.5 24 ARG B O 1
ATOM 761 N N . SER B 1 25 ? -0.829 8.547 -1.56 1 93.44 25 SER B N 1
ATOM 762 C CA . SER B 1 25 ? -1.723 7.66 -0.816 1 93.44 25 SER B CA 1
ATOM 763 C C . SER B 1 25 ? -2.643 6.887 -1.755 1 93.44 25 SER B C 1
ATOM 765 O O . SER B 1 25 ? -3.059 5.77 -1.443 1 93.44 25 SER B O 1
ATOM 767 N N . LYS B 1 26 ? -2.92 7.426 -2.908 1 93.56 26 LYS B N 1
ATOM 768 C CA . LYS B 1 26 ? -3.826 6.805 -3.869 1 93.56 26 LYS B CA 1
ATOM 769 C C . LYS B 1 26 ? -3.193 5.562 -4.496 1 93.56 26 LYS B C 1
ATOM 771 O O . LYS B 1 26 ? -3.896 4.703 -5.027 1 93.56 26 LYS B O 1
ATOM 776 N N . CYS B 1 27 ? -1.984 5.543 -4.441 1 96.69 27 CYS B N 1
ATOM 777 C CA . CYS B 1 27 ? -1.269 4.422 -5.035 1 96.69 27 CYS B CA 1
ATOM 778 C C . CYS B 1 27 ? -0.76 3.467 -3.963 1 96.69 27 CYS B C 1
ATOM 780 O O . CYS B 1 27 ? 0.022 2.559 -4.25 1 96.69 27 CYS B O 1
ATOM 782 N N . ARG B 1 28 ? -1.169 3.678 -2.795 1 97.38 28 ARG B N 1
ATOM 783 C CA . ARG B 1 28 ? -0.788 2.799 -1.694 1 97.38 28 ARG B CA 1
ATOM 784 C C . ARG B 1 28 ? -1.956 1.915 -1.27 1 97.38 28 ARG B C 1
ATOM 786 O O . ARG B 1 28 ? -3.111 2.346 -1.301 1 97.38 28 ARG B O 1
ATOM 793 N N . ILE B 1 29 ? -1.669 0.697 -0.859 1 98.12 29 ILE B N 1
ATOM 794 C CA . ILE B 1 29 ? -2.693 -0.232 -0.392 1 98.12 29 ILE B CA 1
ATOM 795 C C . ILE B 1 29 ? -2.328 -0.744 1 1 98.12 29 ILE B C 1
ATOM 797 O O . ILE B 1 29 ? -1.148 -0.845 1.342 1 98.12 29 ILE B O 1
ATOM 801 N N . ARG B 1 30 ? -3.424 -0.983 1.788 1 97.38 30 ARG B N 1
ATOM 802 C CA . ARG B 1 30 ? -3.234 -1.547 3.121 1 97.38 30 ARG B CA 1
ATOM 803 C C . ARG B 1 30 ? -3.148 -3.068 3.064 1 97.38 30 ARG B C 1
ATOM 805 O O . ARG B 1 30 ? -4.043 -3.727 2.533 1 97.38 30 ARG B O 1
ATOM 812 N N . LEU B 1 31 ? -2.061 -3.586 3.605 1 98.06 31 LEU B N 1
ATOM 813 C CA . LEU B 1 31 ? -1.888 -5.031 3.678 1 98.06 31 LEU B CA 1
ATOM 814 C C . LEU B 1 31 ? -2.33 -5.566 5.039 1 98.06 31 LEU B C 1
ATOM 816 O O . LEU B 1 31 ? -2.605 -6.758 5.184 1 98.06 31 LEU B O 1
ATOM 820 N N . GLY B 1 32 ? -2.344 -4.641 5.992 1 94.38 32 GLY B N 1
ATOM 821 C CA . GLY B 1 32 ? -2.781 -5.043 7.32 1 94.38 32 GLY B CA 1
ATOM 822 C C . GLY B 1 32 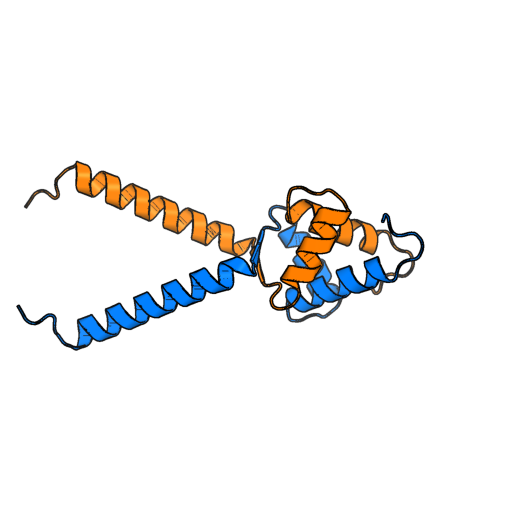? -1.898 -6.109 7.938 1 94.38 32 GLY B C 1
ATOM 823 O O . GLY B 1 32 ? -0.677 -5.957 7.992 1 94.38 32 GLY B O 1
ATOM 824 N N . GLY B 1 33 ? -2.572 -7.203 8.297 1 95.75 33 GLY B N 1
ATOM 825 C CA . GLY B 1 33 ? -1.878 -8.273 9 1 95.75 33 GLY B CA 1
ATOM 826 C C . GLY B 1 33 ? -0.961 -9.078 8.102 1 95.75 33 GLY B C 1
ATOM 827 O O . GLY B 1 33 ? -0.173 -9.898 8.586 1 95.75 33 GLY B O 1
ATOM 828 N N . HIS B 1 34 ? -0.944 -8.758 6.855 1 98.06 34 HIS B N 1
ATOM 829 C CA . HIS B 1 34 ? -0.157 -9.547 5.918 1 98.06 34 HIS B CA 1
ATOM 830 C C . HIS B 1 34 ? 1.159 -8.852 5.582 1 98.06 34 HIS B C 1
ATOM 832 O O . HIS B 1 34 ? 1.96 -9.375 4.805 1 98.06 34 HIS B O 1
ATOM 838 N N . MET B 1 35 ? 1.44 -7.734 6.176 1 98.06 35 MET B N 1
ATOM 839 C CA . MET B 1 35 ? 2.609 -6.914 5.863 1 98.06 35 MET B CA 1
ATOM 840 C C . MET B 1 35 ? 3.898 -7.676 6.16 1 98.06 35 MET B C 1
ATOM 842 O O . MET B 1 35 ? 4.84 -7.641 5.363 1 98.06 35 MET B O 1
ATOM 846 N N . GLU B 1 36 ? 3.867 -8.273 7.289 1 97.81 36 GLU B N 1
ATOM 847 C CA . GLU B 1 36 ? 5.074 -9 7.68 1 97.81 36 GLU B CA 1
ATOM 848 C C . GLU B 1 36 ? 5.402 -10.102 6.676 1 97.81 36 GLU B C 1
ATOM 850 O O . GLU B 1 36 ? 6.543 -10.219 6.219 1 97.81 36 GLU B O 1
ATOM 855 N N . GLN B 1 37 ? 4.453 -10.961 6.348 1 97.75 37 GLN B N 1
ATOM 856 C CA . GLN B 1 37 ? 4.66 -12.023 5.371 1 97.75 37 GLN B CA 1
ATOM 857 C C . GLN B 1 37 ? 5.059 -11.453 4.012 1 97.75 37 GLN B C 1
ATOM 859 O O . GLN B 1 37 ? 5.891 -12.031 3.311 1 97.75 37 GLN B O 1
ATOM 864 N N . TRP B 1 38 ? 4.453 -10.445 3.648 1 98.19 38 TRP B N 1
ATOM 865 C CA . TRP B 1 38 ? 4.77 -9.758 2.4 1 98.19 38 TRP B CA 1
ATOM 866 C C . TRP B 1 38 ? 6.234 -9.328 2.371 1 98.19 38 TRP B C 1
ATOM 868 O O . TRP B 1 38 ? 6.93 -9.539 1.374 1 98.19 38 TRP B O 1
ATOM 878 N N . CYS B 1 39 ? 6.676 -8.75 3.449 1 98.12 39 CYS B N 1
ATOM 879 C CA . CYS B 1 39 ? 8.055 -8.281 3.539 1 98.12 39 CYS B CA 1
ATOM 880 C C . CYS B 1 39 ? 9.031 -9.453 3.518 1 98.12 39 CYS B C 1
ATOM 882 O O . CYS B 1 39 ? 10.094 -9.367 2.898 1 98.12 39 CYS B O 1
ATOM 884 N N . LEU B 1 40 ? 8.703 -10.469 4.16 1 97.31 40 LEU B N 1
ATOM 885 C CA . LEU B 1 40 ? 9.547 -11.656 4.172 1 97.31 40 LEU B CA 1
ATOM 886 C C . LEU B 1 40 ? 9.703 -12.227 2.766 1 97.31 40 LEU B C 1
ATOM 888 O O . LEU B 1 40 ? 10.812 -12.594 2.357 1 97.31 40 LEU B O 1
ATOM 892 N N . LEU B 1 41 ? 8.617 -12.297 2.051 1 96.81 41 LEU B N 1
ATOM 893 C CA . LEU B 1 41 ? 8.695 -12.812 0.69 1 96.81 41 LEU B CA 1
ATOM 894 C C . LEU B 1 41 ? 9.484 -11.875 -0.21 1 96.81 41 LEU B C 1
ATOM 896 O O . LEU B 1 41 ? 10.266 -12.328 -1.05 1 96.81 41 LEU B O 1
ATOM 900 N N . LYS B 1 42 ? 9.258 -10.586 -0.013 1 98 42 LYS B N 1
ATOM 901 C CA . LYS B 1 42 ? 10 -9.594 -0.779 1 98 42 LYS B CA 1
ATOM 902 C C . LYS B 1 42 ? 11.508 -9.781 -0.611 1 98 42 LYS B C 1
ATOM 904 O O . LYS B 1 42 ? 12.258 -9.75 -1.591 1 98 42 LYS B O 1
ATOM 909 N N . GLU B 1 43 ? 11.906 -9.969 0.618 1 97.56 43 GLU B N 1
ATOM 910 C CA . GLU B 1 43 ? 13.32 -10.133 0.92 1 97.56 43 GLU B CA 1
ATOM 911 C C . GLU B 1 43 ? 13.852 -11.461 0.378 1 97.56 43 GLU B C 1
ATOM 913 O O . GLU B 1 43 ? 14.945 -11.516 -0.184 1 97.56 43 GLU B O 1
ATOM 918 N N . ARG B 1 44 ? 13.086 -12.453 0.522 1 95.75 44 ARG B N 1
ATOM 919 C CA . ARG B 1 44 ? 13.484 -13.781 0.068 1 95.75 44 ARG B CA 1
ATOM 920 C C . ARG B 1 44 ? 13.68 -13.812 -1.444 1 95.75 44 ARG B C 1
ATOM 922 O O . ARG B 1 44 ? 14.562 -14.5 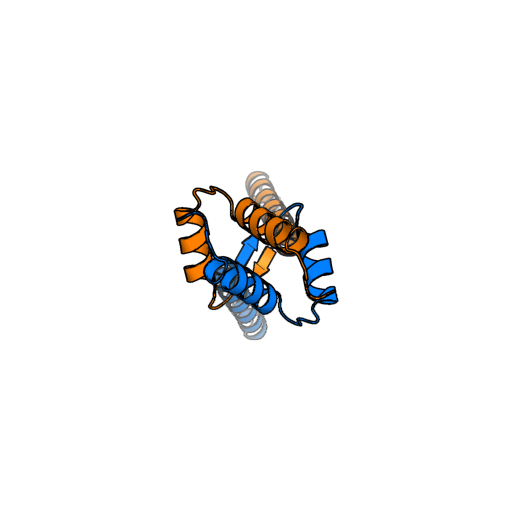-1.95 1 95.75 44 ARG B O 1
ATOM 929 N N . LEU B 1 45 ? 12.867 -13.125 -2.17 1 96.38 45 LEU B N 1
ATOM 930 C CA . LEU B 1 45 ? 12.922 -13.125 -3.627 1 96.38 45 LEU B CA 1
ATOM 931 C C . LEU B 1 45 ? 13.906 -12.07 -4.133 1 96.38 45 LEU B C 1
ATOM 933 O O . LEU B 1 45 ? 14.188 -12 -5.332 1 96.38 45 LEU B O 1
ATOM 937 N N . GLY B 1 46 ? 14.32 -11.141 -3.262 1 96.56 46 GLY B N 1
ATOM 938 C CA . GLY B 1 46 ? 15.398 -10.219 -3.578 1 96.56 46 GLY B CA 1
ATOM 939 C C . GLY B 1 46 ? 14.906 -8.914 -4.176 1 96.56 46 GLY B C 1
ATOM 940 O O . GLY B 1 46 ? 15.641 -8.25 -4.906 1 96.56 46 GLY B O 1
ATOM 941 N N . PHE B 1 47 ? 13.711 -8.555 -3.979 1 97.75 47 PHE B N 1
ATOM 942 C CA . PHE B 1 47 ? 13.188 -7.301 -4.508 1 97.75 47 PHE B CA 1
ATOM 943 C C . PHE B 1 47 ? 13.508 -6.145 -3.572 1 97.75 47 PHE B C 1
ATOM 945 O O . PHE B 1 47 ? 13.453 -6.293 -2.35 1 97.75 47 PHE B O 1
ATOM 952 N N . SER B 1 48 ? 13.766 -5.031 -4.164 1 98.06 48 SER B N 1
ATOM 953 C CA . SER B 1 48 ? 14.016 -3.832 -3.371 1 98.06 48 SER B CA 1
ATOM 954 C C . SER B 1 48 ? 12.719 -3.082 -3.086 1 98.06 48 SER B C 1
ATOM 956 O O . SER B 1 48 ? 12.531 -2.551 -1.989 1 98.06 48 SER B O 1
ATOM 958 N N . LEU B 1 49 ? 11.852 -3.1 -4.004 1 97.75 49 LEU B N 1
ATOM 959 C CA . LEU B 1 49 ? 10.633 -2.295 -3.906 1 97.75 49 LEU B CA 1
ATOM 960 C C . LEU B 1 49 ? 9.414 -3.182 -3.711 1 97.75 49 LEU B C 1
ATOM 962 O O . LEU B 1 49 ? 9.312 -4.254 -4.309 1 97.75 49 LEU B O 1
ATOM 966 N N . HIS B 1 50 ? 8.523 -2.648 -2.945 1 98.25 50 HIS B N 1
ATOM 967 C CA . HIS B 1 50 ? 7.254 -3.336 -2.762 1 98.25 50 HIS B CA 1
ATOM 968 C C . HIS B 1 50 ? 6.516 -3.496 -4.086 1 98.25 50 HIS B C 1
ATOM 970 O O . HIS B 1 50 ? 5.848 -4.508 -4.312 1 98.25 50 HIS B O 1
ATOM 976 N N . SER B 1 51 ? 6.566 -2.537 -4.973 1 98.44 51 SER B N 1
ATOM 977 C CA . SER B 1 51 ? 5.891 -2.566 -6.266 1 98.44 51 SER B CA 1
ATOM 978 C C . SER B 1 51 ? 6.438 -3.68 -7.152 1 98.44 51 SER B C 1
ATOM 980 O O . SER B 1 51 ? 5.703 -4.262 -7.953 1 98.44 51 SER B O 1
ATOM 982 N N . GLN B 1 52 ? 7.691 -3.996 -6.969 1 98.31 52 GLN B N 1
ATOM 983 C CA . GLN B 1 52 ? 8.297 -5.074 -7.742 1 98.31 52 GLN B CA 1
ATOM 984 C C . GLN B 1 52 ? 7.715 -6.43 -7.352 1 98.31 52 GLN B C 1
ATOM 986 O O . GLN B 1 52 ? 7.418 -7.254 -8.211 1 98.31 52 GLN B O 1
ATOM 991 N N . LEU B 1 53 ? 7.543 -6.68 -6.094 1 98.19 53 LEU B N 1
ATOM 992 C CA . LEU B 1 53 ? 6.91 -7.918 -5.652 1 98.19 53 LEU B CA 1
ATOM 993 C C . LEU B 1 53 ? 5.465 -7.996 -6.141 1 98.19 53 LEU B C 1
ATOM 995 O O . LEU B 1 53 ? 5.016 -9.047 -6.598 1 98.19 53 LEU B O 1
ATOM 999 N N . ALA B 1 54 ? 4.789 -6.887 -6.016 1 98.56 54 ALA B N 1
ATOM 1000 C CA . ALA B 1 54 ? 3.396 -6.844 -6.457 1 98.56 54 ALA B CA 1
ATOM 1001 C C . ALA B 1 54 ? 3.277 -7.223 -7.93 1 98.56 54 ALA B C 1
ATOM 1003 O O . ALA B 1 54 ? 2.422 -8.031 -8.305 1 98.56 54 ALA B O 1
ATOM 1004 N N . LYS B 1 55 ? 4.094 -6.605 -8.727 1 97.94 55 LYS B N 1
ATOM 1005 C CA . LYS B 1 55 ? 4.102 -6.914 -10.148 1 97.94 55 LYS B CA 1
ATOM 1006 C C . LYS B 1 55 ? 4.426 -8.383 -10.398 1 97.94 55 LYS B C 1
ATOM 1008 O O . LYS B 1 55 ? 3.793 -9.039 -11.227 1 97.94 55 LYS B O 1
ATOM 1013 N N . PHE B 1 56 ? 5.434 -8.875 -9.711 1 97.38 56 PHE B N 1
ATOM 1014 C CA . PHE B 1 56 ? 5.867 -10.258 -9.844 1 97.38 56 PHE B CA 1
ATOM 1015 C C . PHE B 1 56 ? 4.719 -11.219 -9.539 1 97.38 56 PHE B C 1
ATOM 1017 O O . PHE B 1 56 ? 4.473 -12.156 -10.297 1 97.38 56 PHE B O 1
ATOM 1024 N N . LEU B 1 57 ? 3.982 -10.977 -8.453 1 96.31 57 LEU B N 1
ATOM 1025 C CA . LEU B 1 57 ? 2.867 -11.828 -8.07 1 96.31 57 LEU B CA 1
ATOM 1026 C C . LEU B 1 57 ? 1.727 -11.727 -9.078 1 96.31 57 LEU B C 1
ATOM 1028 O O . LEU B 1 57 ? 1.115 -12.734 -9.43 1 96.31 57 LEU B O 1
ATOM 1032 N N . LEU B 1 58 ? 1.46 -10.523 -9.531 1 96 58 LEU B N 1
ATOM 1033 C CA . LEU B 1 58 ? 0.432 -10.297 -10.539 1 96 58 LEU B CA 1
ATOM 1034 C C . LEU B 1 58 ? 0.764 -11.031 -11.828 1 96 58 LEU B C 1
ATOM 1036 O O . LEU B 1 58 ? -0.08 -11.742 -12.383 1 96 58 LEU B O 1
ATOM 1040 N N . ASP B 1 59 ? 1.979 -10.844 -12.219 1 94.5 59 ASP B N 1
ATOM 1041 C CA . ASP B 1 59 ? 2.408 -11.469 -13.469 1 94.5 59 ASP B CA 1
ATOM 1042 C C . ASP B 1 59 ? 2.336 -12.992 -13.383 1 94.5 59 ASP B C 1
ATOM 1044 O O . ASP B 1 59 ? 1.888 -13.648 -14.32 1 94.5 59 ASP B O 1
ATOM 1048 N N . ARG B 1 60 ? 2.803 -13.492 -12.297 1 91.81 60 ARG B N 1
ATOM 1049 C CA . ARG B 1 60 ? 2.789 -14.938 -12.117 1 91.81 60 ARG B CA 1
ATOM 1050 C C . ARG B 1 60 ? 1.363 -15.477 -12.133 1 91.81 60 ARG B C 1
ATOM 1052 O O . ARG B 1 60 ? 1.088 -16.5 -12.766 1 91.81 60 ARG B O 1
ATOM 1059 N N . PHE B 1 61 ? 0.521 -14.766 -11.492 1 92.69 61 PHE B N 1
ATOM 1060 C CA . PHE B 1 61 ? -0.865 -15.219 -11.438 1 92.69 61 PHE B CA 1
ATOM 1061 C C . PHE B 1 61 ? -1.505 -15.18 -12.82 1 92.69 61 PHE B C 1
ATOM 1063 O O . PHE B 1 61 ? -2.207 -16.109 -13.211 1 92.69 61 PHE B O 1
ATOM 1070 N N . LEU B 1 62 ? -1.283 -14.125 -13.516 1 90.5 62 LEU B N 1
ATOM 1071 C CA . LEU B 1 62 ? -1.934 -13.898 -14.805 1 90.5 6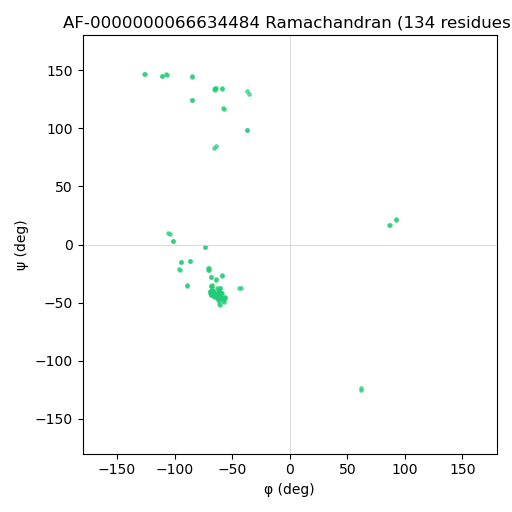2 LEU B CA 1
ATOM 1072 C C . LEU B 1 62 ? -1.392 -14.859 -15.859 1 90.5 62 LEU B C 1
ATOM 1074 O O . LEU B 1 62 ? -2.049 -15.109 -16.875 1 90.5 62 LEU B O 1
ATOM 1078 N N . THR B 1 63 ? -0.186 -15.383 -15.523 1 89.25 63 THR B N 1
ATOM 1079 C CA . THR B 1 63 ? 0.411 -16.312 -16.469 1 89.25 63 THR B CA 1
ATOM 1080 C C . THR B 1 63 ? 0.064 -17.75 -16.094 1 89.25 63 THR B C 1
ATOM 1082 O O . THR B 1 63 ? 0.298 -18.688 -16.875 1 89.25 63 THR B O 1
ATOM 1085 N N . LEU B 1 64 ? -0.434 -17.984 -14.867 1 85.19 64 LEU B N 1
ATOM 1086 C CA . LEU B 1 64 ? -0.801 -19.328 -14.422 1 85.19 64 LEU B CA 1
ATOM 1087 C C . LEU B 1 64 ? -1.958 -19.875 -15.25 1 85.19 64 LEU B C 1
ATOM 1089 O O . LEU B 1 64 ? -2.93 -19.172 -15.516 1 85.19 64 LEU B O 1
ATOM 1093 N N . PRO B 1 65 ? -1.694 -21.156 -15.617 1 77.5 65 PRO B N 1
ATOM 1094 C CA . PRO B 1 65 ? -2.838 -21.812 -16.25 1 77.5 65 PRO B CA 1
ATOM 1095 C C . PRO B 1 65 ? -4.02 -22 -15.305 1 77.5 65 PRO B C 1
ATOM 1097 O O . PRO B 1 65 ? -3.822 -22.281 -14.117 1 77.5 65 PRO B O 1
ATOM 1100 N N . GLY B 1 66 ? -5.195 -21.656 -15.758 1 70.06 66 GLY B N 1
ATOM 1101 C CA . GLY B 1 66 ? -6.387 -21.922 -14.969 1 70.06 66 GLY B CA 1
ATOM 1102 C C . GLY B 1 66 ? -6.703 -20.812 -13.984 1 70.06 66 GLY B C 1
ATOM 1103 O O . GLY B 1 66 ? -7.305 -21.062 -12.938 1 70.06 66 GLY B O 1
ATOM 1104 N N . ARG B 1 67 ? -6.199 -19.828 -14.156 1 69.62 67 ARG B N 1
ATOM 1105 C CA . ARG B 1 67 ? -6.508 -18.734 -13.234 1 69.62 67 ARG B CA 1
ATOM 1106 C C . ARG B 1 67 ? -8 -18.422 -13.234 1 69.62 67 ARG B C 1
ATOM 1108 O O . ARG B 1 67 ? -8.68 -18.609 -14.242 1 69.62 67 ARG B O 1
ATOM 1115 N N . PRO B 1 68 ? -8.445 -18.297 -11.891 1 63.69 68 PRO B N 1
ATOM 1116 C CA . PRO B 1 68 ? -9.867 -17.938 -11.852 1 63.69 68 PRO B CA 1
ATOM 1117 C C . PRO B 1 68 ? -10.172 -16.641 -12.609 1 63.69 68 PRO B C 1
ATOM 1119 O O . PRO B 1 68 ? -9.367 -15.703 -12.586 1 63.69 68 PRO B O 1
ATOM 1122 N N . VAL B 1 69 ? -10.961 -16.672 -13.672 1 57.66 69 VAL B N 1
ATOM 1123 C CA . VAL B 1 69 ? -11.391 -15.492 -14.43 1 57.66 69 VAL B CA 1
ATOM 1124 C C . VAL B 1 69 ? -12.477 -14.742 -13.656 1 57.66 69 VAL B C 1
ATOM 1126 O O . VAL B 1 69 ? -13.25 -15.359 -12.914 1 57.66 69 VAL B O 1
#

Sequence (138 aa):
MASSPAVDVSCRRREKRRQLDARRSKCRIRLGGHMEQWCLLKERLGFSLHSQLAKFLLDRFLTLPGRPVMASSPAVDVSCRRREKRRQLDARRSKCRIRLGGHMEQWCLLKERLGFSLHSQLAKFLLDRFLTLPGRPV

Secondary structure (DSSP, 8-state):
----HHHHHHHHHHHHHHHHHHHHHTTEEE-GGGHHHHHHHHHHHT-SSHHHHHHHHHHHHHHSTT---/----HHHHHHHHHHHHHHHHHHHHHTTEEE-GGGHHHHHHHHHHHT-SSHHHHHHHHHHHHHHSTT---

Radius of gyration: 20.7 Å; Cα contacts (8 Å, |Δi|>4): 85; chains: 2; bounding box: 30×68×43 Å

Foldseek 3Di:
DPPPPVNVVVVVVVVVVVVVVVVVVVVDDDPPPCVVVLVVVCVVVPHDDSVVSVVVVVVVQVPDPPRDD/DPPPPVNVVVVVVVVVVVVVVVVVVVVDDDPPPCVVVLVVVCVVVPHDDSVVSVVVVVVVQVPDPPRDD

Solvent-accessible surface area (backbone atoms only — not comparable to full-atom values): 7925 Å² total; per-residue (Å²): 133,78,79,51,70,69,59,52,52,53,52,49,53,53,51,52,50,51,52,52,53,57,59,50,50,74,28,38,44,55,33,57,91,46,38,64,62,50,50,51,50,29,55,58,72,65,46,90,47,64,31,54,45,51,50,51,48,51,50,51,48,75,65,40,85,80,52,88,111,133,76,77,51,70,68,58,51,52,51,50,49,52,53,50,52,51,52,53,52,53,57,58,50,50,76,29,38,43,56,34,57,91,45,38,64,61,50,50,51,50,30,56,58,73,65,48,90,46,64,31,54,45,52,50,52,48,50,49,50,48,74,66,39,85,80,53,87,112